Protein AF-A0AAV6CHX6-F1 (afdb_monomer_lite)

Radius of gyration: 16.93 Å; chains: 1; bounding box: 48×24×50 Å

Sequence (106 aa):
MNLSINSRASGPQLPPERLAKAEGISDDEKVDELARQFEAVLLRKIITESQKPLLGPGMMSTSGPNGVYQDLMVSRLADDLAHTNSFGLAESLKAQLTRQNTVQKP

Structure (mmCIF, N/CA/C/O backbone):
data_AF-A0AAV6CHX6-F1
#
_entry.id   AF-A0AAV6CHX6-F1
#
loop_
_atom_si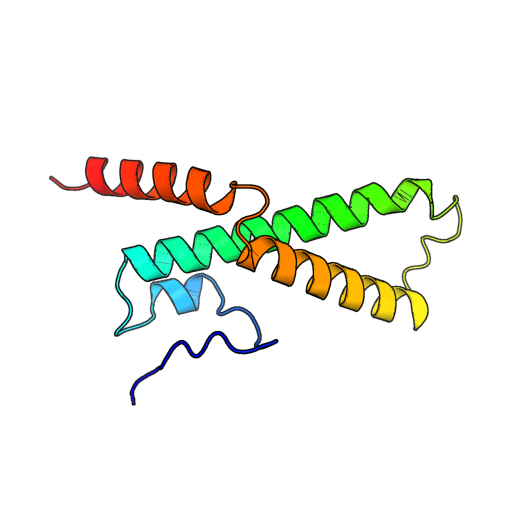te.group_PDB
_atom_site.id
_atom_site.type_symbol
_atom_site.label_atom_id
_atom_site.label_alt_id
_atom_site.label_comp_id
_atom_site.label_asym_id
_atom_site.label_entity_id
_atom_site.label_seq_id
_atom_site.pdbx_PDB_ins_code
_atom_site.Cartn_x
_atom_site.Cartn_y
_atom_site.Cartn_z
_atom_site.occupancy
_atom_site.B_iso_or_equiv
_atom_site.auth_seq_id
_atom_site.auth_comp_id
_atom_site.auth_asym_id
_atom_site.auth_atom_id
_atom_site.pdbx_PDB_model_num
ATOM 1 N N . MET A 1 1 ? -24.869 0.218 2.064 1.00 34.94 1 MET A N 1
ATOM 2 C CA . MET A 1 1 ? -23.943 -0.299 1.035 1.00 34.94 1 MET A CA 1
ATOM 3 C C . MET A 1 1 ? -22.650 -0.625 1.775 1.00 34.94 1 MET A C 1
ATOM 5 O O . MET A 1 1 ? -21.940 0.297 2.136 1.00 34.94 1 MET A O 1
ATOM 9 N N . ASN A 1 2 ? -22.447 -1.891 2.162 1.00 34.22 2 ASN A N 1
ATOM 10 C CA . ASN A 1 2 ? -21.308 -2.304 2.993 1.00 34.22 2 ASN A CA 1
ATOM 11 C C . ASN A 1 2 ? -20.034 -2.294 2.151 1.00 34.22 2 ASN A C 1
ATOM 13 O O . ASN A 1 2 ? -19.921 -3.067 1.200 1.00 34.22 2 ASN A O 1
ATOM 17 N N . LEU A 1 3 ? -19.089 -1.422 2.496 1.00 44.78 3 LEU A N 1
ATOM 18 C CA . LEU A 1 3 ? -17.765 -1.413 1.893 1.00 44.78 3 LEU A CA 1
ATOM 19 C C . LEU A 1 3 ? -16.935 -2.513 2.566 1.00 44.78 3 LEU A C 1
ATOM 21 O O . LEU A 1 3 ? -16.178 -2.266 3.497 1.00 44.78 3 LEU A O 1
ATOM 25 N N . SER A 1 4 ? -17.125 -3.760 2.134 1.00 42.94 4 SER A N 1
ATOM 26 C CA . SER A 1 4 ? -16.190 -4.828 2.474 1.00 42.94 4 SER A CA 1
ATOM 27 C C . SER A 1 4 ? -14.824 -4.436 1.920 1.00 42.94 4 SER A C 1
ATOM 29 O O . SER A 1 4 ? -14.644 -4.393 0.702 1.00 42.94 4 SER A O 1
ATOM 31 N N . ILE A 1 5 ? -13.872 -4.151 2.810 1.00 53.44 5 ILE A N 1
ATOM 32 C CA . ILE A 1 5 ? -12.441 -4.060 2.509 1.00 53.44 5 ILE A CA 1
ATOM 33 C C . ILE A 1 5 ? -11.942 -5.444 2.077 1.00 53.44 5 ILE A C 1
ATOM 35 O O . ILE A 1 5 ? -11.259 -6.167 2.792 1.00 53.44 5 ILE A O 1
ATOM 39 N N . ASN A 1 6 ? -12.362 -5.875 0.893 1.00 42.75 6 ASN A N 1
ATOM 40 C CA . ASN A 1 6 ? -11.818 -7.053 0.257 1.00 42.75 6 ASN A CA 1
ATOM 41 C C . ASN A 1 6 ? -10.456 -6.630 -0.303 1.00 42.75 6 ASN A C 1
ATOM 43 O O . ASN A 1 6 ? -10.354 -6.218 -1.456 1.00 42.75 6 ASN A O 1
ATOM 47 N N . SER A 1 7 ? -9.421 -6.686 0.540 1.00 51.50 7 SER A N 1
ATOM 48 C CA . SER A 1 7 ? -8.008 -6.448 0.203 1.00 51.50 7 SER A CA 1
ATOM 49 C C . SER A 1 7 ? -7.447 -7.561 -0.689 1.00 51.50 7 SER A C 1
ATOM 51 O O . SER A 1 7 ? -6.405 -8.156 -0.425 1.00 51.50 7 SER A O 1
ATOM 53 N N . ARG A 1 8 ? -8.168 -7.889 -1.762 1.00 42.06 8 ARG A N 1
ATOM 54 C CA . ARG A 1 8 ? -7.754 -8.831 -2.793 1.00 42.06 8 ARG A CA 1
ATOM 55 C C . ARG A 1 8 ? -7.371 -8.022 -4.021 1.00 42.06 8 ARG A C 1
ATOM 57 O O . ARG A 1 8 ? -8.224 -7.667 -4.818 1.00 42.06 8 ARG A O 1
ATOM 64 N N . ALA A 1 9 ? -6.065 -7.808 -4.145 1.00 41.88 9 ALA A N 1
ATOM 65 C CA . ALA A 1 9 ? -5.361 -7.417 -5.361 1.00 41.88 9 ALA A CA 1
ATOM 66 C C . ALA A 1 9 ? -5.667 -6.017 -5.943 1.00 41.88 9 ALA A C 1
ATOM 68 O O . ALA A 1 9 ? -6.750 -5.726 -6.432 1.00 41.88 9 ALA A O 1
ATOM 69 N N . SER A 1 10 ? -4.613 -5.199 -6.025 1.00 43.22 10 SER A N 1
ATOM 70 C CA . SER A 1 10 ? -4.382 -4.251 -7.130 1.00 43.22 10 SER A CA 1
ATOM 71 C C . SER A 1 10 ? -5.380 -3.098 -7.342 1.00 43.22 10 SER A C 1
ATOM 73 O O . SER A 1 10 ? -5.350 -2.475 -8.402 1.00 43.22 10 SER A O 1
ATOM 75 N N . GLY A 1 11 ? -6.248 -2.780 -6.379 1.00 49.81 11 GLY A N 1
ATOM 76 C CA . GLY A 1 11 ? -7.097 -1.585 -6.447 1.00 49.81 11 GLY A CA 1
ATOM 77 C C . GLY A 1 11 ? -6.327 -0.300 -6.099 1.00 49.81 11 GLY A C 1
ATOM 78 O O . GLY A 1 11 ? -5.391 -0.364 -5.300 1.00 49.81 11 GLY A O 1
ATOM 79 N N . PRO A 1 12 ? -6.703 0.871 -6.653 1.00 53.16 12 PRO A N 1
ATOM 80 C CA . PRO A 1 12 ? -6.088 2.143 -6.281 1.00 53.16 12 PRO A CA 1
ATOM 81 C C . PRO A 1 12 ? -6.257 2.371 -4.774 1.00 53.16 12 PRO A C 1
ATOM 83 O O . PRO A 1 12 ? -7.382 2.333 -4.270 1.00 53.16 12 PRO A O 1
ATOM 86 N N . GLN A 1 13 ? -5.138 2.577 -4.068 1.00 66.19 13 GLN A N 1
ATOM 87 C CA . GLN A 1 13 ? -5.122 2.926 -2.645 1.00 66.19 13 GLN A CA 1
ATOM 88 C C . GLN A 1 13 ? -6.132 4.051 -2.400 1.00 66.19 13 GLN A C 1
ATOM 90 O O . GLN A 1 13 ? -6.137 5.056 -3.118 1.00 66.19 13 GLN A O 1
ATOM 95 N N . LEU A 1 14 ? -7.025 3.862 -1.422 1.00 73.44 14 LEU A N 1
ATOM 96 C CA . LEU A 1 14 ? -7.958 4.915 -1.043 1.00 73.44 14 LEU A CA 1
ATOM 97 C C . LEU A 1 14 ? -7.133 6.120 -0.580 1.00 73.44 14 LEU A C 1
ATOM 99 O O . LEU A 1 14 ? -6.340 5.951 0.346 1.00 73.44 14 LEU A O 1
ATOM 103 N N . PRO A 1 15 ? -7.316 7.309 -1.184 1.00 83.69 15 PRO A N 1
ATOM 104 C CA . PRO A 1 15 ? -6.613 8.507 -0.755 1.00 83.69 15 PRO A CA 1
ATOM 105 C C . PRO A 1 15 ? -6.806 8.744 0.748 1.00 83.69 15 PRO A C 1
ATOM 107 O O . PRO A 1 15 ? -7.915 8.495 1.246 1.00 83.69 15 PRO A O 1
ATOM 110 N N . PRO A 1 16 ? -5.794 9.262 1.465 1.00 82.25 16 PRO A N 1
ATOM 111 C CA . PRO A 1 16 ? -5.862 9.479 2.911 1.00 82.25 16 PRO A CA 1
ATOM 112 C C . PRO A 1 16 ? -7.099 10.279 3.339 1.00 82.25 16 PRO A C 1
ATOM 114 O O . PRO A 1 16 ? -7.731 9.978 4.349 1.00 82.25 16 PRO A O 1
ATOM 117 N N . GLU A 1 17 ? -7.514 11.255 2.529 1.00 83.00 17 GLU A N 1
ATOM 118 C CA . GLU A 1 17 ? -8.672 12.112 2.799 1.00 83.00 17 GLU A CA 1
ATOM 119 C C . GLU A 1 17 ? -9.989 11.333 2.720 1.00 83.00 17 GLU A C 1
ATOM 121 O O . GLU A 1 17 ? -10.948 11.635 3.435 1.00 83.00 17 GLU A O 1
ATOM 126 N N . ARG A 1 18 ? -10.050 10.328 1.839 1.00 83.38 18 ARG A N 1
ATOM 127 C CA . ARG A 1 18 ? -11.212 9.444 1.695 1.00 83.38 18 ARG A CA 1
ATOM 128 C C . ARG A 1 18 ? -11.224 8.367 2.767 1.00 83.38 18 ARG A C 1
ATOM 130 O O . ARG A 1 18 ? -12.303 8.033 3.241 1.00 83.38 18 ARG A O 1
ATOM 137 N N . LEU A 1 19 ? -10.054 7.872 3.165 1.00 84.25 19 LEU A N 1
ATOM 138 C CA . LEU A 1 19 ? -9.905 6.929 4.270 1.00 84.25 19 LEU A CA 1
ATOM 139 C C . LEU A 1 19 ? -10.349 7.561 5.598 1.00 84.25 19 LEU A C 1
ATOM 141 O O . LEU A 1 19 ? -11.141 6.971 6.327 1.00 84.25 19 LEU A O 1
ATOM 145 N N . ALA A 1 20 ? -9.942 8.806 5.863 1.00 82.69 20 ALA A N 1
ATOM 146 C CA . ALA A 1 20 ? -10.357 9.550 7.053 1.00 82.69 20 ALA A CA 1
ATOM 147 C C . ALA A 1 20 ? -11.886 9.726 7.130 1.00 82.69 20 ALA A C 1
ATOM 149 O O . ALA A 1 20 ? -12.492 9.538 8.187 1.00 82.69 20 ALA A O 1
ATOM 150 N N . LYS A 1 21 ? -12.514 10.030 5.987 1.00 83.12 21 LYS A N 1
ATOM 151 C CA . LYS A 1 21 ? -13.965 10.237 5.851 1.00 83.12 21 LYS A CA 1
ATOM 152 C C . LYS A 1 21 ? -14.768 8.949 5.652 1.00 83.12 21 LYS A C 1
ATOM 154 O O . LYS A 1 21 ? -15.984 9.030 5.506 1.00 83.12 21 LYS A O 1
ATOM 159 N N . ALA A 1 22 ? -14.124 7.784 5.602 1.00 80.94 22 ALA A N 1
ATOM 160 C CA . ALA A 1 22 ? -14.828 6.527 5.404 1.00 80.94 22 ALA A CA 1
ATOM 161 C C . ALA A 1 22 ? -15.725 6.234 6.616 1.00 80.94 22 ALA A C 1
ATOM 163 O O . ALA A 1 22 ? -15.251 6.134 7.751 1.00 80.94 22 ALA A O 1
ATOM 164 N N . GLU A 1 23 ? -17.027 6.119 6.364 1.00 78.62 23 GLU A N 1
ATOM 165 C CA . GLU A 1 23 ? -18.014 5.675 7.345 1.00 78.62 23 GLU A CA 1
ATOM 166 C C . GLU A 1 23 ? -18.071 4.142 7.353 1.00 78.62 23 GLU A C 1
ATOM 168 O O . GLU A 1 23 ? -18.013 3.505 6.300 1.00 78.62 23 GLU A O 1
ATOM 173 N N . GLY A 1 24 ? -18.180 3.540 8.540 1.00 79.38 24 GLY A N 1
ATOM 174 C CA . GLY A 1 24 ? -18.226 2.080 8.698 1.00 79.38 24 GLY A CA 1
ATOM 175 C C . GLY A 1 24 ? -16.866 1.384 8.824 1.00 79.38 24 GLY A C 1
ATOM 176 O O . GLY A 1 24 ? -16.831 0.159 8.822 1.00 79.38 24 GLY A O 1
ATOM 177 N N . ILE A 1 25 ? -15.777 2.146 8.953 1.00 83.31 25 ILE A N 1
ATOM 178 C CA . ILE A 1 25 ? -14.429 1.656 9.273 1.00 83.31 25 ILE A CA 1
ATOM 179 C C . ILE A 1 25 ? -14.005 2.308 10.593 1.00 83.31 25 ILE A C 1
ATOM 181 O O . ILE A 1 25 ? -14.191 3.519 10.758 1.00 83.31 25 ILE A O 1
ATOM 185 N N . SER A 1 26 ? -13.474 1.525 11.532 1.00 86.06 26 SER A N 1
ATOM 186 C CA . SER A 1 26 ? -12.988 2.044 12.815 1.00 86.06 26 SER A CA 1
ATOM 187 C C . SER A 1 26 ? -11.747 2.926 12.646 1.00 86.06 26 SER A C 1
ATOM 189 O O . SER A 1 26 ? -11.022 2.829 11.656 1.00 86.06 26 SER A O 1
ATOM 191 N N . ASP A 1 27 ? -11.480 3.794 13.622 1.00 84.06 27 ASP A N 1
ATOM 192 C CA . ASP A 1 27 ? -10.293 4.656 13.584 1.00 84.06 27 ASP A CA 1
ATOM 193 C C . ASP A 1 27 ? -8.994 3.838 13.584 1.00 84.06 27 ASP A C 1
ATOM 195 O O . ASP A 1 27 ? -8.056 4.190 12.871 1.00 84.06 27 ASP A O 1
ATOM 199 N N . ASP A 1 28 ? -8.963 2.705 14.288 1.00 84.00 28 ASP A N 1
ATOM 200 C CA . ASP A 1 28 ? -7.820 1.787 14.278 1.00 84.00 28 ASP A CA 1
ATOM 201 C C . ASP A 1 28 ? -7.591 1.178 12.886 1.00 84.00 28 ASP A C 1
ATOM 203 O O . ASP A 1 28 ? -6.464 1.173 12.396 1.00 84.00 28 ASP A O 1
ATOM 207 N N . GLU A 1 29 ? -8.648 0.745 12.192 1.00 85.06 29 GLU A N 1
ATOM 208 C CA . GLU A 1 29 ? -8.544 0.235 10.815 1.00 85.06 29 GLU A CA 1
ATOM 209 C C . GLU A 1 29 ? -8.103 1.325 9.820 1.00 85.06 29 GLU A C 1
ATOM 211 O O . GLU A 1 29 ? -7.383 1.041 8.860 1.00 85.06 29 GLU A O 1
ATOM 216 N N . LYS A 1 30 ? -8.489 2.589 10.048 1.00 85.56 30 LYS A N 1
ATOM 217 C CA . LYS A 1 30 ? -8.012 3.728 9.245 1.00 85.56 30 LYS A CA 1
ATOM 218 C C . LYS A 1 30 ? -6.530 4.003 9.482 1.00 85.56 30 LYS A C 1
ATOM 220 O O . LYS A 1 30 ? -5.811 4.271 8.521 1.00 85.56 30 LYS A O 1
ATOM 225 N N . VAL A 1 31 ? -6.070 3.953 10.733 1.00 87.12 31 VAL A N 1
ATOM 226 C CA . VAL A 1 31 ? -4.646 4.119 11.062 1.00 87.12 31 VAL A CA 1
ATOM 227 C C . VAL A 1 31 ? -3.826 2.981 10.457 1.00 87.12 31 VAL A C 1
ATOM 229 O O . VAL A 1 31 ? -2.768 3.249 9.890 1.00 87.12 31 VAL A O 1
ATOM 232 N N . ASP A 1 32 ? -4.328 1.748 10.504 1.00 86.31 32 ASP A N 1
ATOM 233 C CA . ASP A 1 32 ? -3.658 0.574 9.934 1.00 86.31 32 ASP A CA 1
ATOM 234 C C . ASP A 1 32 ? -3.471 0.701 8.428 1.00 86.31 32 ASP A C 1
ATOM 236 O O . ASP A 1 32 ? -2.361 0.546 7.911 1.00 86.31 32 ASP A O 1
ATOM 240 N N . GLU A 1 33 ? -4.540 1.051 7.718 1.00 86.19 33 GLU A N 1
ATOM 241 C CA . GLU A 1 33 ? -4.474 1.232 6.275 1.00 86.19 33 GLU A CA 1
ATOM 242 C C . GLU A 1 33 ? -3.584 2.427 5.900 1.00 86.19 33 GLU A C 1
ATOM 244 O O . GLU A 1 33 ? -2.770 2.318 4.983 1.00 86.19 33 GLU A O 1
ATOM 249 N N . LEU A 1 34 ? -3.648 3.543 6.634 1.00 88.25 34 LEU A N 1
ATOM 250 C CA . LEU A 1 34 ? -2.770 4.692 6.397 1.00 88.25 34 LEU A CA 1
ATOM 251 C C . L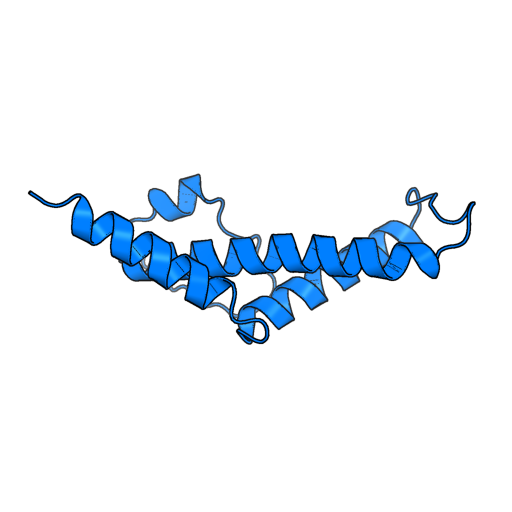EU A 1 34 ? -1.292 4.332 6.609 1.00 88.25 34 LEU A C 1
ATOM 253 O O . LEU A 1 34 ? -0.435 4.713 5.807 1.00 88.25 34 LEU A O 1
ATOM 257 N N . ALA A 1 35 ? -0.988 3.590 7.673 1.00 89.88 35 ALA A N 1
ATOM 258 C CA . ALA A 1 35 ? 0.372 3.191 7.998 1.00 89.88 35 ALA A CA 1
ATOM 259 C C . ALA A 1 35 ? 0.952 2.231 6.949 1.00 89.88 35 ALA A C 1
ATOM 261 O O . ALA A 1 35 ? 2.100 2.393 6.527 1.00 89.88 35 ALA A O 1
ATOM 262 N N . ARG A 1 36 ? 0.134 1.300 6.446 1.00 88.94 36 ARG A N 1
ATOM 263 C CA . ARG A 1 36 ? 0.481 0.422 5.321 1.00 88.94 36 ARG A CA 1
ATOM 264 C C . ARG A 1 36 ? 0.747 1.213 4.037 1.00 88.94 36 ARG A C 1
ATOM 266 O O . ARG A 1 36 ? 1.728 0.959 3.339 1.00 88.94 36 ARG A O 1
ATOM 273 N N . GLN A 1 37 ? -0.106 2.190 3.714 1.00 88.44 37 GLN A N 1
ATOM 274 C CA . GLN A 1 37 ? 0.081 3.041 2.533 1.00 88.44 37 GLN A CA 1
ATOM 275 C C . GLN A 1 37 ? 1.375 3.860 2.617 1.00 88.44 37 GLN A C 1
ATOM 277 O O . GLN A 1 37 ? 2.093 3.983 1.621 1.00 88.44 37 GLN A O 1
ATOM 282 N N . PHE A 1 38 ? 1.700 4.377 3.802 1.00 90.00 38 PHE A N 1
ATOM 283 C CA . PHE A 1 38 ? 2.953 5.083 4.052 1.00 90.00 38 PHE A CA 1
ATOM 284 C C . PHE A 1 38 ? 4.173 4.186 3.808 1.00 90.00 38 PHE A C 1
ATOM 286 O O . PHE A 1 38 ? 5.090 4.582 3.083 1.00 90.00 38 PHE A O 1
ATOM 293 N N . GLU A 1 39 ? 4.169 2.970 4.361 1.00 89.25 39 GLU A N 1
ATOM 294 C CA . GLU A 1 39 ? 5.255 2.008 4.157 1.00 89.25 39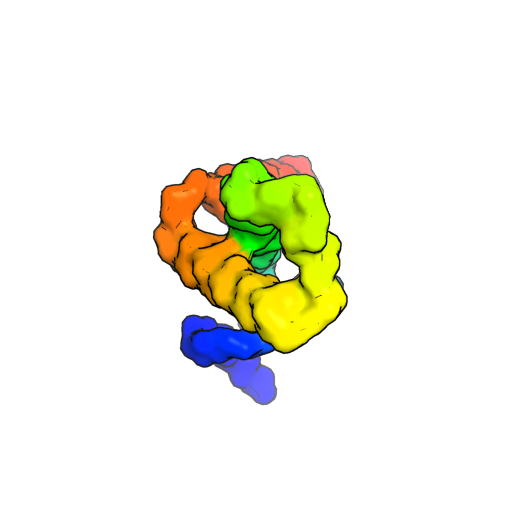 GLU A CA 1
ATOM 295 C C . GLU A 1 39 ? 5.431 1.678 2.669 1.00 89.25 39 GLU A C 1
ATOM 297 O O . GLU A 1 39 ? 6.551 1.723 2.164 1.00 89.25 39 GLU A O 1
ATOM 302 N N . ALA A 1 40 ? 4.339 1.472 1.928 1.00 89.94 40 ALA A N 1
ATOM 303 C CA . ALA A 1 40 ? 4.394 1.224 0.488 1.00 89.94 40 ALA A CA 1
ATOM 304 C C . ALA A 1 40 ? 5.043 2.384 -0.292 1.00 89.94 40 ALA A C 1
ATOM 306 O O . ALA A 1 40 ? 5.882 2.158 -1.165 1.00 89.94 40 ALA A O 1
ATOM 307 N N . VAL A 1 41 ? 4.705 3.642 0.022 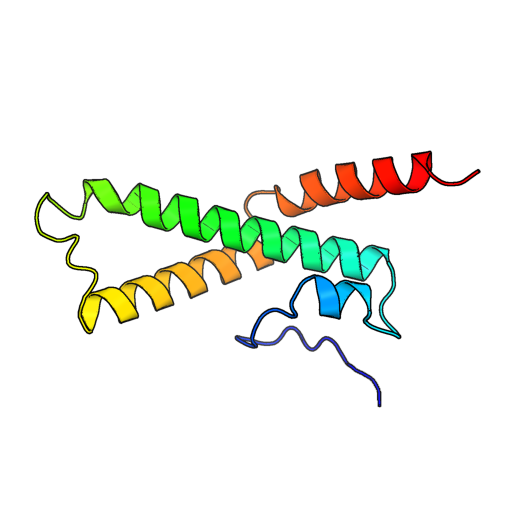1.00 89.50 41 VAL A N 1
ATOM 308 C CA . VAL A 1 41 ? 5.331 4.819 -0.615 1.00 89.50 41 VAL A CA 1
ATOM 309 C C . VAL A 1 41 ? 6.828 4.878 -0.318 1.00 89.50 41 VAL A C 1
ATOM 311 O O . VAL A 1 41 ? 7.633 5.154 -1.213 1.00 89.50 41 VAL A O 1
ATOM 314 N N . LEU A 1 42 ? 7.213 4.606 0.926 1.00 90.62 42 LEU A N 1
ATOM 315 C CA . LEU A 1 42 ? 8.610 4.625 1.331 1.00 90.62 42 LEU A CA 1
ATOM 316 C C . LEU A 1 42 ? 9.405 3.493 0.672 1.00 90.62 42 LEU A C 1
ATOM 318 O O . LEU A 1 42 ? 10.493 3.741 0.154 1.00 90.62 42 LEU A O 1
ATOM 322 N N . LEU A 1 43 ? 8.844 2.283 0.616 1.00 90.06 43 LEU A N 1
ATOM 323 C CA . LEU A 1 43 ? 9.446 1.139 -0.063 1.00 90.06 43 LEU A CA 1
ATOM 324 C C . LEU A 1 43 ? 9.607 1.391 -1.557 1.00 90.06 43 LEU A C 1
ATOM 326 O O . LEU A 1 43 ? 10.682 1.122 -2.085 1.00 90.06 43 LEU A O 1
ATOM 330 N N . ARG A 1 44 ? 8.607 1.987 -2.224 1.00 90.44 44 ARG A N 1
ATOM 331 C CA . ARG A 1 44 ? 8.749 2.434 -3.620 1.00 90.44 44 ARG A CA 1
ATOM 332 C C . ARG A 1 44 ? 9.980 3.315 -3.769 1.00 90.44 44 ARG A C 1
ATOM 334 O O . ARG A 1 44 ? 10.824 3.035 -4.610 1.00 90.44 44 ARG A O 1
ATOM 341 N N . LYS A 1 45 ? 10.130 4.327 -2.908 1.00 89.19 45 LYS A N 1
ATOM 342 C CA . LYS A 1 45 ? 11.283 5.232 -2.959 1.00 89.19 45 LYS A CA 1
ATOM 343 C C . LYS A 1 45 ? 12.598 4.495 -2.711 1.00 89.19 45 LYS A C 1
ATOM 345 O O . LYS A 1 45 ? 13.520 4.659 -3.495 1.00 89.19 45 LYS A O 1
ATOM 350 N N . ILE A 1 46 ? 12.687 3.653 -1.684 1.00 88.88 46 ILE A N 1
ATOM 351 C CA . ILE A 1 46 ? 13.902 2.875 -1.388 1.00 88.88 46 ILE A CA 1
ATOM 352 C C . ILE A 1 46 ? 14.282 1.989 -2.578 1.00 88.88 46 ILE A C 1
ATOM 354 O O . ILE A 1 46 ? 15.434 1.995 -3.006 1.00 88.88 46 ILE A O 1
ATOM 358 N N . ILE A 1 47 ? 13.316 1.263 -3.139 1.00 88.38 47 ILE A N 1
ATOM 359 C CA . ILE A 1 47 ? 13.529 0.353 -4.264 1.00 88.38 47 ILE A CA 1
ATOM 360 C C . ILE A 1 47 ? 13.958 1.143 -5.507 1.00 88.38 47 ILE A C 1
ATOM 362 O O . ILE A 1 47 ? 14.968 0.794 -6.117 1.00 88.38 47 ILE A O 1
ATOM 366 N N . THR A 1 48 ? 13.271 2.237 -5.846 1.00 86.00 48 THR A N 1
ATOM 367 C CA . THR A 1 48 ? 13.650 3.123 -6.958 1.00 86.00 48 THR A CA 1
ATOM 368 C C . THR A 1 48 ? 15.064 3.681 -6.779 1.00 86.00 48 THR A C 1
ATOM 370 O O . THR A 1 48 ? 15.870 3.621 -7.705 1.00 86.00 48 THR A O 1
ATOM 373 N N . GLU A 1 49 ? 15.402 4.192 -5.593 1.00 85.44 49 GLU A N 1
ATOM 374 C CA . GLU A 1 49 ? 16.728 4.749 -5.298 1.00 85.44 49 GLU A CA 1
ATOM 375 C C . GLU A 1 49 ? 17.826 3.672 -5.328 1.00 85.44 49 GLU A C 1
ATOM 377 O O . GLU A 1 49 ? 18.915 3.920 -5.842 1.00 85.44 49 GLU A O 1
ATOM 382 N N . SER A 1 50 ? 17.536 2.455 -4.855 1.00 84.81 50 SER A N 1
ATOM 383 C CA . SER A 1 50 ? 18.483 1.328 -4.844 1.00 84.81 50 SER A CA 1
ATOM 384 C C . SER A 1 50 ? 18.852 0.818 -6.237 1.00 84.81 50 SER A C 1
ATOM 386 O O . SER A 1 50 ? 19.921 0.240 -6.418 1.00 84.81 50 SER A O 1
ATOM 388 N N . GLN A 1 51 ? 17.987 1.040 -7.229 1.00 78.19 51 GLN A N 1
ATOM 389 C CA . GLN A 1 51 ? 18.223 0.633 -8.613 1.00 78.19 51 GLN A CA 1
ATOM 390 C C . GLN A 1 51 ? 19.054 1.661 -9.390 1.00 78.19 51 GLN A C 1
ATOM 392 O O . GLN A 1 51 ? 19.640 1.315 -10.414 1.00 78.19 51 GLN A O 1
ATOM 397 N N . LYS A 1 52 ? 19.176 2.902 -8.898 1.00 74.75 52 LYS A N 1
ATOM 398 C CA . LYS A 1 52 ? 19.946 3.966 -9.565 1.00 74.75 52 LYS A CA 1
ATOM 399 C C . LYS A 1 52 ? 21.399 3.593 -9.886 1.00 74.75 52 LYS A C 1
ATOM 401 O O . LYS A 1 52 ? 21.835 3.933 -10.978 1.00 74.75 52 LYS A O 1
ATOM 406 N N . PRO A 1 53 ? 22.158 2.886 -9.026 1.00 73.38 53 PRO A N 1
ATOM 407 C CA . PRO A 1 53 ? 23.526 2.477 -9.350 1.00 73.38 53 PRO A CA 1
ATOM 408 C C . PRO A 1 53 ? 23.620 1.461 -10.499 1.00 73.38 53 PRO A C 1
ATOM 410 O O . PRO A 1 53 ? 24.650 1.389 -11.161 1.00 73.38 53 PRO A O 1
ATOM 413 N N . LEU A 1 54 ? 22.564 0.672 -10.734 1.00 65.56 54 LEU A N 1
ATOM 414 C CA . LEU A 1 54 ? 22.501 -0.320 -11.816 1.00 65.56 54 LEU A CA 1
ATOM 415 C C . LEU A 1 54 ? 22.125 0.323 -13.159 1.00 65.56 54 LEU A C 1
ATOM 417 O O . LEU A 1 54 ? 22.481 -0.180 -14.223 1.00 65.56 54 LEU A O 1
ATOM 421 N N . LEU A 1 55 ? 21.422 1.453 -13.106 1.00 64.25 55 LEU A N 1
ATOM 422 C CA . LEU A 1 55 ? 21.039 2.261 -14.255 1.00 64.25 55 LEU A CA 1
ATOM 423 C C . LEU A 1 55 ? 22.154 3.285 -14.503 1.00 64.25 55 LEU A C 1
ATOM 425 O O . LEU A 1 55 ? 22.114 4.397 -13.985 1.00 64.25 55 LEU A O 1
ATOM 429 N N . GLY A 1 56 ? 23.190 2.894 -15.251 1.00 58.12 56 GLY A N 1
ATOM 430 C CA . GLY A 1 56 ? 24.339 3.761 -15.542 1.00 58.12 56 GLY A CA 1
ATOM 431 C C . GLY A 1 56 ? 23.953 5.164 -16.060 1.00 58.12 56 GLY A C 1
ATOM 432 O O . GLY A 1 56 ? 22.831 5.373 -16.540 1.00 58.12 56 GLY A O 1
ATOM 433 N N . PRO A 1 57 ? 24.871 6.150 -15.987 1.00 52.81 57 PRO A N 1
ATOM 434 C CA . PRO A 1 57 ? 24.596 7.527 -16.393 1.00 52.81 57 PRO A CA 1
ATOM 435 C C . PRO A 1 57 ? 24.194 7.567 -17.876 1.00 52.81 57 PRO A C 1
ATOM 437 O O . PRO A 1 57 ? 25.018 7.345 -18.756 1.00 52.81 57 PRO A O 1
ATOM 440 N N . GLY A 1 58 ? 22.904 7.794 -18.142 1.00 55.31 58 GLY A N 1
ATOM 441 C CA . GLY A 1 58 ? 22.304 7.751 -19.484 1.00 55.31 58 GLY A CA 1
ATOM 442 C C . GLY A 1 58 ? 21.067 6.854 -19.604 1.00 55.31 58 GLY A C 1
ATOM 443 O O . GLY A 1 58 ? 20.260 7.073 -20.499 1.00 55.31 58 GLY A O 1
ATOM 444 N N . MET A 1 59 ? 20.853 5.910 -18.678 1.00 52.41 59 MET A N 1
ATOM 445 C CA . MET A 1 59 ? 19.659 5.043 -18.663 1.00 52.41 59 MET A CA 1
ATOM 446 C C . MET A 1 59 ? 18.486 5.624 -17.854 1.00 52.41 59 MET A C 1
ATOM 448 O O . MET A 1 59 ? 17.380 5.097 -17.886 1.00 52.41 59 MET A O 1
ATOM 452 N N . MET A 1 60 ? 18.694 6.775 -17.205 1.00 53.16 60 MET A N 1
ATOM 453 C CA . MET A 1 60 ? 17.651 7.589 -16.556 1.00 53.16 60 MET A CA 1
ATOM 454 C C . MET A 1 60 ? 16.702 8.281 -17.551 1.00 53.16 60 MET A C 1
ATOM 456 O O . MET A 1 60 ? 15.967 9.194 -17.182 1.00 53.16 60 MET A O 1
ATOM 460 N N . SER A 1 61 ? 16.687 7.868 -18.819 1.00 54.47 61 SER A N 1
ATOM 461 C CA . SER A 1 61 ? 15.567 8.146 -19.713 1.00 54.47 61 SER A CA 1
ATOM 462 C C . SER A 1 61 ? 14.392 7.256 -19.293 1.00 54.47 61 SER A C 1
ATOM 464 O O . SER A 1 61 ? 14.048 6.291 -19.966 1.00 54.47 61 SER A O 1
ATOM 466 N N . THR A 1 62 ? 13.765 7.587 -18.162 1.00 57.06 62 THR A N 1
ATOM 467 C CA . THR A 1 62 ? 12.487 7.015 -17.691 1.00 57.06 62 THR A CA 1
ATOM 468 C C . THR A 1 62 ? 11.350 7.200 -18.709 1.00 57.06 62 THR A C 1
ATOM 470 O O . THR A 1 62 ? 10.269 6.633 -18.580 1.00 57.06 62 THR A O 1
ATOM 473 N N . SER A 1 63 ? 11.605 7.964 -19.768 1.00 56.31 63 SER A N 1
ATOM 474 C CA . SER A 1 63 ? 10.735 8.218 -20.905 1.00 56.31 63 SER A CA 1
ATOM 475 C C . SER A 1 63 ? 10.771 7.058 -21.912 1.00 56.31 63 SER A C 1
ATOM 477 O O . SER A 1 63 ? 11.493 7.098 -22.907 1.00 56.31 63 SER A O 1
ATOM 479 N N . GLY A 1 64 ? 9.984 6.010 -21.670 1.00 65.62 64 GLY A N 1
ATOM 480 C CA . GLY A 1 64 ? 9.773 4.927 -22.633 1.00 65.62 64 GLY A CA 1
ATOM 481 C C . GLY A 1 64 ? 9.027 3.724 -22.044 1.00 65.62 64 GLY A C 1
ATOM 482 O O . GLY A 1 64 ? 8.826 3.662 -20.832 1.00 65.62 64 GLY A O 1
ATOM 483 N N . PRO A 1 65 ? 8.643 2.731 -22.869 1.00 68.75 65 PRO A N 1
ATOM 484 C CA . PRO A 1 65 ? 7.914 1.539 -22.415 1.00 68.75 65 PRO A CA 1
ATOM 485 C C . PRO A 1 65 ? 8.623 0.773 -21.285 1.00 68.75 65 PRO A C 1
ATOM 487 O O . PRO A 1 65 ? 7.970 0.241 -20.390 1.00 68.75 65 PRO A O 1
ATOM 490 N N . ASN A 1 66 ? 9.961 0.769 -21.295 1.00 68.25 66 ASN A N 1
ATOM 491 C CA . ASN A 1 66 ? 10.783 0.117 -20.273 1.00 68.25 66 ASN A CA 1
ATOM 492 C C . ASN A 1 66 ? 10.723 0.836 -18.915 1.00 68.25 66 ASN A C 1
ATOM 494 O O . ASN A 1 66 ? 10.695 0.167 -17.886 1.00 68.25 66 ASN A O 1
ATOM 498 N N . GLY A 1 67 ? 10.655 2.174 -18.907 1.00 73.19 67 GLY A N 1
ATOM 499 C CA . GLY A 1 67 ? 10.505 2.961 -17.679 1.00 73.19 67 GLY A CA 1
ATOM 500 C C . GLY A 1 67 ? 9.135 2.748 -17.035 1.00 73.19 67 GLY A C 1
ATOM 501 O O . GLY A 1 67 ? 9.048 2.480 -15.844 1.00 73.19 67 GLY A O 1
ATOM 502 N N . VAL A 1 68 ? 8.071 2.725 -17.847 1.00 80.25 68 VAL A N 1
ATOM 503 C CA . VAL A 1 68 ? 6.709 2.433 -17.363 1.00 80.25 68 VAL A CA 1
ATOM 504 C C . VAL A 1 68 ? 6.619 1.026 -16.765 1.00 80.25 68 VAL A C 1
ATOM 506 O O . VAL A 1 68 ? 6.026 0.842 -15.705 1.00 80.25 68 VAL A O 1
ATOM 509 N N . TYR A 1 69 ? 7.214 0.021 -17.414 1.00 80.38 69 TYR A N 1
ATOM 510 C CA . TYR A 1 69 ? 7.224 -1.341 -16.878 1.00 80.38 69 TYR A CA 1
ATOM 511 C C . TYR A 1 69 ? 7.996 -1.435 -15.557 1.00 80.38 69 TYR A C 1
ATOM 513 O O . TYR A 1 69 ? 7.525 -2.066 -14.611 1.00 80.38 69 TYR A O 1
ATOM 521 N N . GLN A 1 70 ? 9.153 -0.775 -15.476 1.00 82.06 70 GLN A N 1
ATOM 522 C CA . GLN A 1 70 ? 9.939 -0.700 -14.250 1.00 82.06 70 GLN A CA 1
ATOM 523 C C . GLN A 1 70 ? 9.135 -0.068 -13.109 1.00 82.06 70 GLN A C 1
ATOM 525 O O . GLN A 1 70 ? 9.075 -0.646 -12.025 1.00 82.06 70 GLN A O 1
ATOM 530 N N . ASP A 1 71 ? 8.455 1.051 -13.357 1.00 82.88 71 ASP A N 1
ATOM 531 C CA . ASP A 1 71 ? 7.613 1.715 -12.358 1.00 82.88 71 ASP A CA 1
ATOM 532 C C . ASP A 1 71 ? 6.474 0.810 -11.873 1.00 82.88 71 ASP A C 1
ATOM 534 O O . ASP A 1 71 ? 6.205 0.730 -10.672 1.00 82.88 71 ASP A O 1
ATOM 538 N N . LEU A 1 72 ? 5.838 0.064 -12.783 1.00 86.50 72 LEU A N 1
ATOM 539 C CA . LEU A 1 72 ? 4.797 -0.902 -12.428 1.00 86.50 72 LEU A CA 1
ATOM 540 C C . LEU A 1 72 ? 5.346 -2.047 -11.568 1.00 86.50 72 LEU A C 1
ATOM 542 O O . LEU A 1 72 ? 4.717 -2.418 -10.574 1.00 86.50 72 LEU A O 1
ATOM 546 N N . MET A 1 73 ? 6.521 -2.589 -11.909 1.00 86.12 73 MET A N 1
ATOM 547 C CA . MET A 1 73 ? 7.171 -3.629 -11.105 1.00 86.12 73 MET A CA 1
ATOM 548 C C . MET A 1 73 ? 7.543 -3.117 -9.714 1.00 86.12 73 MET A C 1
ATOM 550 O O . MET A 1 73 ? 7.264 -3.790 -8.723 1.00 86.12 73 MET A O 1
ATOM 554 N N . VAL A 1 74 ? 8.141 -1.926 -9.630 1.00 87.31 74 VAL A N 1
ATOM 555 C CA . VAL A 1 74 ? 8.514 -1.304 -8.355 1.00 87.31 74 VAL A CA 1
ATOM 556 C C . VAL A 1 74 ? 7.281 -1.032 -7.504 1.00 87.31 74 VAL A C 1
ATOM 558 O O . VAL A 1 74 ? 7.285 -1.354 -6.316 1.00 87.31 74 VAL A O 1
ATOM 561 N N . SER A 1 75 ? 6.214 -0.491 -8.100 1.00 86.50 75 SER A N 1
ATOM 562 C CA . SER A 1 75 ? 4.963 -0.253 -7.382 1.00 86.50 75 SER A CA 1
ATOM 563 C C . SER A 1 75 ? 4.406 -1.551 -6.818 1.00 86.50 75 SER A C 1
ATOM 565 O O . SER A 1 75 ? 4.091 -1.604 -5.632 1.00 86.50 75 SER A O 1
ATOM 567 N N . ARG A 1 76 ? 4.348 -2.609 -7.637 1.00 87.62 76 ARG A N 1
ATOM 568 C CA . ARG A 1 76 ? 3.807 -3.898 -7.210 1.00 87.62 76 ARG A CA 1
ATOM 569 C C . ARG A 1 76 ? 4.626 -4.523 -6.087 1.00 87.62 76 ARG A C 1
ATOM 571 O O . ARG A 1 76 ? 4.051 -4.967 -5.100 1.00 87.62 76 ARG A O 1
ATOM 578 N N . LEU A 1 77 ? 5.950 -4.532 -6.228 1.00 87.69 77 LEU A N 1
ATOM 579 C CA . LEU A 1 77 ? 6.848 -5.092 -5.224 1.00 87.69 77 LEU A CA 1
ATOM 580 C C . LEU A 1 77 ? 6.731 -4.346 -3.892 1.00 87.69 77 LEU A C 1
ATOM 582 O O . LEU A 1 77 ? 6.644 -4.971 -2.841 1.00 87.69 77 LEU A O 1
ATOM 586 N N . ALA A 1 78 ? 6.706 -3.016 -3.933 1.00 86.81 78 ALA A N 1
ATOM 587 C CA . ALA A 1 78 ? 6.549 -2.206 -2.735 1.00 86.81 78 ALA A CA 1
ATOM 588 C C . ALA A 1 78 ? 5.189 -2.425 -2.058 1.00 86.81 78 ALA A C 1
ATOM 590 O O . ALA A 1 78 ? 5.129 -2.509 -0.834 1.00 86.81 78 ALA A O 1
ATOM 591 N N . ASP A 1 79 ? 4.112 -2.546 -2.840 1.00 86.06 79 ASP A N 1
ATOM 592 C CA . ASP A 1 79 ? 2.785 -2.843 -2.304 1.00 86.06 79 ASP A CA 1
ATOM 593 C C . ASP A 1 79 ? 2.740 -4.238 -1.667 1.00 86.06 79 ASP A C 1
ATOM 595 O O . ASP A 1 79 ? 2.186 -4.378 -0.578 1.00 86.06 79 ASP A O 1
ATOM 599 N N . ASP A 1 80 ? 3.327 -5.258 -2.300 1.00 87.19 80 ASP A N 1
ATOM 600 C CA . ASP A 1 80 ? 3.376 -6.620 -1.754 1.00 87.19 80 ASP A CA 1
ATOM 601 C C . ASP A 1 80 ? 4.187 -6.668 -0.445 1.00 87.19 80 ASP A C 1
ATOM 603 O O . ASP A 1 80 ? 3.716 -7.229 0.543 1.00 87.19 80 ASP A O 1
ATOM 607 N N . LEU A 1 81 ? 5.351 -6.009 -0.394 1.00 85.88 81 LEU A N 1
ATOM 608 C CA . LEU A 1 81 ? 6.200 -5.941 0.805 1.00 85.88 81 LEU A CA 1
ATOM 609 C C . LEU A 1 81 ? 5.547 -5.184 1.972 1.00 85.88 81 LEU A C 1
ATOM 611 O O . LEU A 1 81 ? 5.736 -5.561 3.131 1.00 85.88 81 LEU A O 1
ATOM 615 N N . ALA A 1 82 ? 4.776 -4.136 1.673 1.00 86.19 82 ALA A N 1
ATOM 616 C CA . ALA A 1 82 ? 4.014 -3.404 2.682 1.00 86.19 82 ALA A CA 1
ATOM 617 C C . ALA A 1 82 ? 2.819 -4.215 3.213 1.00 86.19 82 ALA A C 1
ATOM 619 O O . ALA A 1 82 ? 2.418 -4.053 4.357 1.00 86.19 82 ALA A O 1
ATOM 620 N N . HIS A 1 83 ? 2.227 -5.104 2.406 1.00 84.25 83 HIS A N 1
ATOM 621 C CA . HIS A 1 83 ? 1.159 -5.994 2.885 1.00 84.25 83 HIS A CA 1
ATOM 622 C C . HIS A 1 83 ? 1.676 -7.113 3.786 1.00 84.25 83 HIS A C 1
ATOM 624 O O . HIS A 1 83 ? 0.941 -7.591 4.647 1.00 84.25 83 HIS A O 1
ATOM 630 N N . THR A 1 84 ? 2.913 -7.562 3.580 1.00 83.88 84 THR A N 1
ATOM 631 C CA . THR A 1 84 ? 3.520 -8.619 4.393 1.00 83.88 84 THR A CA 1
ATOM 632 C C . THR A 1 84 ? 4.139 -8.097 5.691 1.00 83.88 84 THR A C 1
ATOM 634 O O . THR A 1 84 ? 4.775 -8.884 6.392 1.00 83.88 84 THR A O 1
ATOM 637 N N . ASN A 1 85 ? 3.989 -6.800 6.009 1.00 76.12 85 ASN A N 1
ATOM 638 C CA . ASN A 1 85 ? 4.621 -6.118 7.148 1.00 76.12 85 ASN A CA 1
ATOM 639 C C . ASN A 1 85 ? 6.126 -6.421 7.269 1.00 76.12 85 ASN A C 1
ATOM 641 O O . ASN A 1 85 ? 6.685 -6.480 8.362 1.00 76.12 85 ASN A O 1
ATOM 645 N N . SER A 1 86 ? 6.819 -6.652 6.150 1.00 75.25 86 SER A N 1
ATOM 646 C CA . SER A 1 86 ? 8.177 -7.213 6.191 1.00 75.25 86 SER A CA 1
ATOM 647 C C . SER A 1 86 ? 9.235 -6.244 6.724 1.00 75.25 86 SER A C 1
ATOM 649 O O . SER A 1 86 ? 10.321 -6.684 7.091 1.00 75.25 86 SER A O 1
ATOM 651 N N . PHE A 1 87 ? 8.931 -4.945 6.772 1.00 81.38 87 PHE A N 1
ATOM 652 C CA . PHE A 1 87 ? 9.837 -3.904 7.265 1.00 81.38 87 PHE A CA 1
ATOM 653 C C . PHE A 1 87 ? 9.450 -3.344 8.645 1.00 81.38 87 PHE A C 1
ATOM 655 O O . PHE A 1 87 ? 10.296 -2.730 9.295 1.00 81.38 87 PHE A O 1
ATOM 662 N N . GLY A 1 88 ? 8.214 -3.559 9.113 1.00 84.56 88 GLY A N 1
ATOM 663 C CA . GLY A 1 88 ? 7.743 -3.116 10.434 1.00 84.56 88 GLY A CA 1
ATOM 664 C C . GLY A 1 88 ? 7.580 -1.595 10.597 1.00 84.56 88 GLY A C 1
ATOM 665 O O . GLY A 1 88 ? 7.373 -1.104 11.711 1.00 84.56 88 GLY A O 1
ATOM 666 N N . LEU A 1 89 ? 7.662 -0.812 9.515 1.00 86.69 89 LEU A N 1
ATOM 667 C CA . LEU A 1 89 ? 7.508 0.646 9.568 1.00 86.69 89 LEU A CA 1
ATO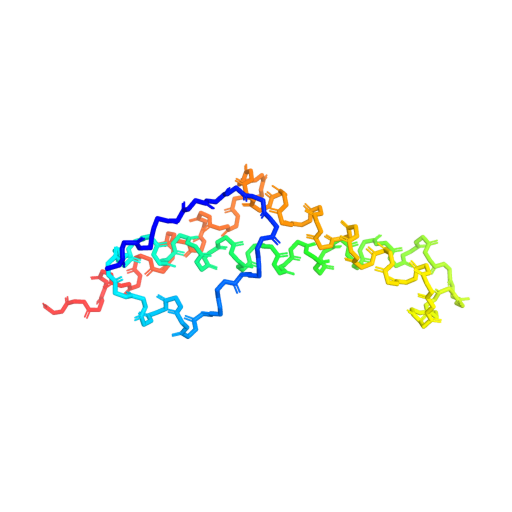M 668 C C . LEU A 1 89 ? 6.043 1.034 9.742 1.00 86.69 89 LEU A C 1
ATOM 670 O O . LEU A 1 89 ? 5.750 1.975 10.481 1.00 86.69 89 LEU A O 1
ATOM 674 N N . ALA A 1 90 ? 5.129 0.282 9.125 1.00 86.81 90 ALA A N 1
ATOM 675 C CA . ALA A 1 90 ? 3.694 0.445 9.336 1.00 86.81 90 ALA A CA 1
ATOM 676 C C . ALA A 1 90 ? 3.320 0.255 10.820 1.00 86.81 90 ALA A C 1
ATOM 678 O O . ALA A 1 90 ? 2.608 1.071 11.402 1.00 86.81 90 ALA A O 1
ATOM 679 N N . GLU A 1 91 ? 3.873 -0.765 11.475 1.00 87.62 91 GLU A N 1
ATOM 680 C CA . GLU A 1 91 ? 3.611 -1.069 12.888 1.00 87.62 91 GLU A CA 1
ATOM 681 C C . GLU A 1 91 ? 4.191 0.002 13.821 1.00 87.62 91 GLU A C 1
ATOM 683 O O . GLU A 1 91 ? 3.524 0.444 14.760 1.00 87.62 91 GLU A O 1
ATOM 688 N N . SER A 1 92 ? 5.407 0.480 13.533 1.00 88.50 92 SER A N 1
ATOM 689 C CA . SER A 1 92 ? 6.024 1.584 14.277 1.00 88.50 92 SER A CA 1
ATOM 690 C C . SER A 1 92 ? 5.220 2.881 14.147 1.00 88.50 92 SER A C 1
ATOM 692 O O . SER A 1 92 ? 4.973 3.566 15.144 1.00 88.50 92 SER A O 1
ATOM 694 N N . LEU A 1 93 ? 4.768 3.206 12.932 1.00 86.81 93 LEU A N 1
ATOM 695 C CA . LEU A 1 93 ? 3.957 4.391 12.673 1.00 86.81 93 LEU A CA 1
ATOM 696 C C . LEU A 1 93 ? 2.588 4.290 13.353 1.00 86.81 93 LEU A C 1
ATOM 698 O O . LEU A 1 93 ? 2.181 5.238 14.023 1.00 86.81 93 LEU A O 1
ATOM 702 N N . LYS A 1 94 ? 1.921 3.133 13.264 1.00 88.44 94 LYS A N 1
ATOM 703 C CA . LYS A 1 94 ? 0.681 2.848 13.997 1.00 88.44 94 LYS A CA 1
ATOM 704 C C . LYS A 1 94 ? 0.870 3.095 15.491 1.00 88.44 94 LYS A C 1
ATOM 706 O O . LYS A 1 94 ? 0.120 3.866 16.079 1.00 88.44 94 LYS A O 1
ATOM 711 N N . ALA A 1 95 ? 1.907 2.516 16.099 1.00 87.12 95 ALA A N 1
ATOM 712 C CA . ALA A 1 95 ? 2.173 2.676 17.527 1.00 87.12 95 ALA A CA 1
ATOM 713 C C . ALA A 1 95 ? 2.361 4.152 17.930 1.00 87.12 95 ALA A C 1
ATOM 715 O O . ALA A 1 95 ? 1.878 4.574 18.984 1.00 87.12 95 ALA A O 1
ATOM 716 N N . GLN A 1 96 ? 3.024 4.954 17.091 1.00 85.56 96 GLN A N 1
ATOM 717 C CA . GLN A 1 96 ? 3.193 6.389 17.333 1.00 85.56 96 GLN A CA 1
ATOM 718 C C . GLN A 1 96 ? 1.881 7.169 17.180 1.00 85.56 96 GLN A C 1
ATOM 720 O O . GLN A 1 96 ? 1.568 7.996 18.038 1.00 85.56 96 GLN A O 1
ATOM 725 N N . LEU A 1 97 ? 1.097 6.888 16.136 1.00 83.62 97 LEU A N 1
ATOM 726 C CA . LEU A 1 97 ? -0.181 7.556 15.875 1.00 83.62 97 LEU A CA 1
ATOM 727 C C . LEU A 1 97 ? -1.229 7.214 16.939 1.00 83.62 97 LEU A C 1
ATOM 729 O O . LEU A 1 97 ? -1.868 8.114 17.481 1.00 83.62 97 LEU A O 1
ATOM 733 N N . THR A 1 98 ? -1.353 5.941 17.317 1.00 83.38 98 THR A N 1
ATOM 734 C CA . THR A 1 98 ? -2.250 5.507 18.396 1.00 83.38 98 THR A CA 1
ATOM 735 C C . THR A 1 98 ? -1.853 6.148 19.724 1.00 83.38 98 THR A C 1
ATOM 737 O O . THR A 1 98 ? -2.717 6.637 20.449 1.00 83.38 98 THR A O 1
ATOM 740 N N . ARG A 1 99 ? -0.550 6.230 20.034 1.00 81.25 99 ARG A N 1
ATOM 741 C CA . ARG A 1 99 ? -0.063 6.916 21.242 1.00 81.25 99 ARG A CA 1
ATOM 742 C C . ARG A 1 99 ? -0.404 8.407 21.247 1.00 81.25 99 ARG A C 1
ATOM 744 O O . ARG A 1 99 ? -0.722 8.950 22.297 1.00 81.25 99 ARG A O 1
ATOM 751 N N . GLN A 1 100 ? -0.324 9.088 20.108 1.00 74.06 100 GLN A N 1
ATOM 752 C CA . GLN A 1 100 ? -0.701 10.502 20.021 1.00 74.06 100 GLN A CA 1
ATOM 753 C C . GLN A 1 100 ? -2.215 10.704 20.144 1.00 74.06 100 GLN A C 1
ATOM 755 O O . GLN A 1 100 ? -2.646 11.668 20.775 1.00 74.06 100 GLN A O 1
ATOM 760 N N . ASN A 1 101 ? -3.011 9.778 19.605 1.00 66.00 101 ASN A N 1
ATOM 761 C CA . ASN A 1 101 ? -4.468 9.832 19.683 1.00 66.00 101 ASN A CA 1
ATOM 762 C C . ASN A 1 101 ? -4.976 9.611 21.122 1.00 66.00 101 ASN A C 1
ATOM 764 O O . ASN A 1 101 ? -5.886 10.297 21.579 1.00 66.00 101 ASN A O 1
ATOM 768 N N . THR A 1 102 ? -4.337 8.722 21.894 1.00 61.44 102 THR A N 1
ATOM 769 C CA . THR A 1 102 ? -4.688 8.518 23.313 1.00 61.44 102 THR A CA 1
ATOM 770 C C . THR A 1 102 ? -4.272 9.679 24.216 1.00 61.44 102 THR A C 1
ATOM 772 O O . THR A 1 102 ? -4.921 9.913 25.230 1.00 61.44 102 THR A O 1
ATOM 775 N N . VAL A 1 103 ? -3.234 10.438 23.850 1.00 60.28 103 VAL A N 1
ATOM 776 C CA . VAL A 1 103 ? -2.778 11.627 24.597 1.00 60.28 103 VAL A CA 1
ATOM 777 C C . VAL A 1 103 ? -3.669 12.857 24.348 1.00 60.28 103 VAL A C 1
ATOM 779 O O . VAL A 1 103 ? -3.647 13.792 25.143 1.00 60.28 103 VAL A O 1
ATOM 782 N N . GLN A 1 104 ? -4.484 12.867 23.286 1.00 51.00 104 GLN A N 1
ATOM 783 C CA . GLN A 1 104 ? -5.372 13.988 22.934 1.00 51.00 104 GLN A CA 1
ATOM 784 C C . GLN A 1 104 ? -6.819 13.856 23.436 1.00 51.00 104 GLN A C 1
ATOM 786 O O . GLN A 1 104 ? -7.621 14.755 23.184 1.00 51.00 104 GLN A O 1
ATOM 791 N N . LYS A 1 105 ? -7.177 12.788 24.159 1.00 36.72 105 LYS A N 1
ATOM 792 C CA . LYS A 1 105 ? -8.515 12.655 24.753 1.00 36.72 105 LYS A CA 1
ATOM 793 C C . LYS A 1 105 ? -8.541 13.285 26.161 1.00 36.72 105 LYS A C 1
ATOM 795 O O . LYS A 1 105 ? -7.872 12.735 27.035 1.00 36.72 105 LYS A O 1
ATOM 800 N N . PRO A 1 106 ? -9.252 14.412 26.388 1.00 45.12 106 PRO A N 1
ATOM 801 C CA . PRO A 1 106 ? -9.541 14.898 27.738 1.00 45.12 106 PRO A CA 1
ATOM 802 C C . PRO A 1 106 ? -10.512 13.971 28.482 1.00 45.12 106 PRO A C 1
ATOM 804 O O . PRO A 1 106 ? -11.345 13.309 27.814 1.00 45.12 106 PRO A O 1
#

Secondary structure (DSSP, 8-state):
--------S-PPPPPHHHHHT-TTS-HHHHHHHHHHHHHHHHHHHHHHHHHTTTS-TT-----SHHHHHHHHHHHHHHHHHHHTT-S-HHHHHHHHHHHHHHHT--

Foldseek 3Di:
DDPPPPVPDDDDQQPLVCLVVDPPADPLRSLLSVLLVVQLVVQLVVVVVVCVVVCPDPNVCCPDPVVVVVSVVSSVVSNVCSVVCVPVRSVVSSVVVVVVVVVPDD

pLDDT: mean 74.98, std 15.9, range [34.22, 90.62]

=== Feature glossary ===
The record interleaves many kinds of information about one protein. Here is each kind framed as the question it answers.

Q: What does the local fold look like, residue by residue?
A: The Foldseek 3Di string encodes local tertiary geometry as a 20-letter alphabet — one character per residue — derived from the relative positions of nearby Cα atoms. Unlike the amino-acid sequence, 3Di is a direct function of the 3D structure, so two proteins with the same fold have similar 3Di strings even at low sequence identity.

Q: Which residues are in helices, strands, or loops?
A: The SS8 string is DSSP's per-residue secondary-structure call. α-helix (H) means an i→i+4 H-bond ladder; β-strand (E) means the residue participates in a β-sheet; 3₁₀ (G) and π (I) are tighter and wider helices; T/S are turns/bends; '-' is loop.

Q: How big and how compact is the whole molecule?
A: Radius of gyration (Rg) is the root-mean-square distance of Cα atoms from their centroid — a single number for overall size and compactness. A globular domain of N residues has Rg ≈ 2.2·N^0.38 Å; an extended or disordered chain has a much larger Rg. The Cα contact count is the number of residue pairs whose Cα atoms are within 8 Å and are more than four positions apart in sequence — a standard proxy for tertiary packing density. The bounding box is the smallest axis-aligned box enclosing all Cα atoms.

Q: Where is each backbone atom in 3D?
A: Structure coordinates are given as an mmCIF _atom_site loop: one row per atom with element, residue name, chain id, sequence number, and x/y/z position in Å. Only the four main-chain atoms per residue are included here; side chains are omitted to keep the record compact.

Q: What is the amino-acid chain?
A: Primary structure: the covalent order of the twenty standard amino acids along the backbone. Two proteins with the same sequence will (almost always) fold to the same structure; two with 30% identity often share a fold but not the details.

Q: What if only a Cα trace is available?
A: Three-state secondary structure (P-SEA) collapses the eight DSSP classes into helix (a), strand (b), and coil (c). P-SEA assigns these from Cα geometry alone — distances and angles — without requiring backbone oxygens, so it works on any Cα trace.

Q: What family and function is it annotated with?
A: Database cross-references. InterPro integrates a dozen domain/family signature databases into unified entries with residue-range hits. GO terms attach function/process/location labels with evidence codes. CATH codes position the fold in a four-level structural taxonomy. Organism is the NCBI-taxonomy species name.

Q: How confident is the AlphaFold model at each residue?
A: pLDDT is the predicted lDDT-Cα score: AlphaFold's confidence that the local environment of each residue (all inter-atomic distances within 15 Å) is correctly placed. It is a per-residue number between 0 and 100, with higher meaning more reliable.

Q: How mobile is each atom in the crystal?
A: B-factor (Debye–Waller factor) reflects atomic displac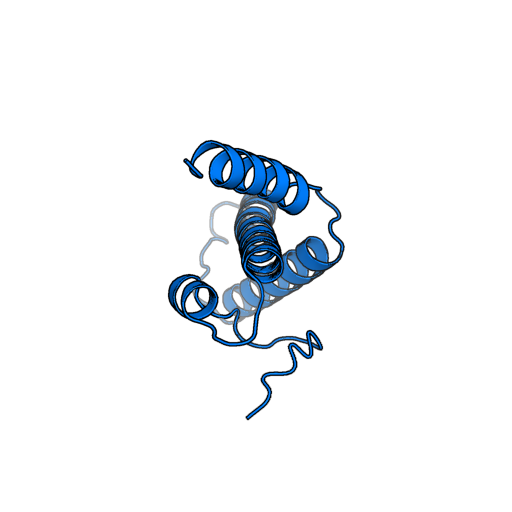ement in the crystal lattice. It is an experimental observable (units Å²), not a prediction; low values mean the atom is pinned down, high values mean it moves or is heterogeneous across the crystal.

Q: Which residues are buried vs exposed?
A: SASA measures how much of the protein is reachable by solvent. It is computed by rolling a water-sized probe over the atomic surface and summing the exposed area (Å²). Per-residue SASA distinguishes core (buried, low SASA) from surface (exposed, high SASA) residues; total SASA is a whole-molecule size measure.

Q: What do the diagnostic plots show?
A: Plot images: a contact map (which residues are close in 3D, as an N×N binary image), a Ramachandran scatter (backbone torsion angles, revealing secondary-structure composition at a glance), and — for AlphaFold structures — a PAE heatmap (pairwise prediction confidence).

Q: What known structures does this most resemble?
A: The Foldseek neighbor list gives the closest experimentally determined structures in the PDB, ranked by structural alignment. TM-score near 1 means near-identical fold; near 0.3 means only rough topology match. This is how one finds what a novel AlphaFold prediction most resembles in the solved-structure universe.

Q: Are the domains correctly placed relative to each other?
A: Predicted aligned error is AlphaFold's pairwise confidence. Unlike pLDDT (per-residue), PAE is per-residue-pair and captures whether two parts of the structure are correctly placed relative to each other. Units are ångströms of expected positional error.

Q: What do the rendered images show?
A: Structure images are PyMOL renders from six orthogonal camera directions. Cartoon representation draws helices as coils and strands as arrows; sticks shows the backbone as bonds; surface shows the solvent-excluded envelope. Rainbow coloring maps sequence position to hue (blue→red, N→C); chain coloring assigns a distinct color per polypeptide.

Q: What are the backbone torsion angles?
A: φ (phi) and ψ (psi) are the two rotatable backbone dihedrals per residue: φ is the C(i-1)–N–Cα–C torsion, ψ is the N–Cα–C–N(i+1) torsion, both in degrees on (−180°, 180°]. α-helical residues cluster near (−60°, −45°); β-strand residues near (−120°, +130°). A Ramachandran plot is simply a scatter of (φ, ψ) for every residue.